Protein AF-A0A2D6MEX9-F1 (afdb_monomer)

pLDDT: mean 88.27, std 8.53, range [52.84, 97.0]

Sequence (67 aa):
MFKKGDMVKWYELGADGFVLHDSGHGIVLREQVLALSGGMYSRYEVFRTKRRDKMIFSEIHLEAISD

Radius of gyration: 12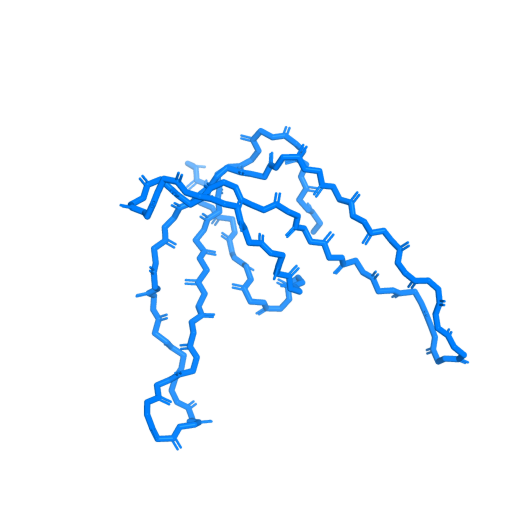.33 Å; Cα contacts (8 Å, |Δi|>4): 141; chains: 1; bounding box: 30×24×32 Å

Structure (mmCIF, N/CA/C/O backbone):
data_AF-A0A2D6MEX9-F1
#
_entry.id   AF-A0A2D6MEX9-F1
#
loop_
_atom_site.group_PDB
_atom_site.id
_atom_site.type_symbol
_atom_site.label_atom_id
_atom_site.label_alt_id
_atom_site.label_comp_id
_atom_site.label_asym_id
_atom_site.label_entity_id
_atom_site.label_seq_id
_atom_site.pdbx_PDB_ins_code
_atom_site.Cartn_x
_atom_site.Cartn_y
_atom_site.Cartn_z
_atom_site.occupancy
_atom_site.B_iso_or_equiv
_atom_site.auth_seq_id
_atom_site.auth_comp_id
_atom_site.auth_asym_id
_atom_site.auth_atom_id
_atom_site.pdbx_PDB_model_num
ATOM 1 N N . MET A 1 1 ? -1.024 -7.851 -5.663 1.00 83.94 1 MET A N 1
ATOM 2 C CA . MET A 1 1 ? -1.949 -6.936 -6.357 1.00 83.94 1 MET A CA 1
ATOM 3 C C . MET A 1 1 ? -3.165 -6.660 -5.486 1.00 83.94 1 MET A C 1
ATOM 5 O O . MET A 1 1 ? -3.887 -7.593 -5.148 1.00 83.94 1 MET A O 1
ATOM 9 N N . PHE A 1 2 ? -3.346 -5.400 -5.091 1.00 91.44 2 PHE A N 1
ATOM 10 C CA . PHE A 1 2 ? -4.394 -4.962 -4.161 1.00 91.44 2 PHE A CA 1
ATOM 11 C C . PHE A 1 2 ? -5.583 -4.344 -4.901 1.00 91.44 2 PHE A C 1
ATOM 13 O O . PHE A 1 2 ? -5.428 -3.760 -5.972 1.00 91.44 2 PHE A O 1
ATOM 20 N N . LYS A 1 3 ? -6.775 -4.430 -4.317 1.00 93.75 3 LYS A N 1
ATOM 21 C CA . LYS A 1 3 ? -8.018 -3.866 -4.849 1.00 93.75 3 LYS A CA 1
ATOM 22 C C . LYS A 1 3 ? -8.502 -2.711 -3.986 1.00 93.75 3 LYS A C 1
ATOM 24 O O . LYS A 1 3 ? -8.168 -2.586 -2.813 1.00 93.75 3 LYS A O 1
ATOM 29 N N . LYS A 1 4 ? -9.332 -1.847 -4.574 1.00 95.12 4 LYS A N 1
ATOM 30 C CA . LYS A 1 4 ? -10.019 -0.792 -3.824 1.00 95.12 4 LYS A CA 1
ATOM 31 C C . LYS A 1 4 ? -10.844 -1.414 -2.693 1.00 95.12 4 LYS A C 1
ATOM 33 O O . LYS A 1 4 ? -11.690 -2.261 -2.957 1.00 95.12 4 LYS A O 1
ATOM 38 N N . GLY A 1 5 ? -10.644 -0.921 -1.475 1.00 94.38 5 GLY A N 1
ATOM 39 C CA . GLY A 1 5 ? -11.287 -1.425 -0.264 1.00 94.38 5 GLY A CA 1
ATOM 40 C C . GLY A 1 5 ? -10.410 -2.363 0.562 1.00 94.38 5 GLY A C 1
ATOM 41 O O . GLY A 1 5 ? -10.700 -2.530 1.743 1.00 94.38 5 GLY A O 1
ATOM 42 N N . ASP A 1 6 ? -9.325 -2.902 -0.003 1.00 94.88 6 ASP A N 1
ATOM 43 C CA . ASP A 1 6 ? -8.420 -3.777 0.740 1.00 94.88 6 ASP A CA 1
ATOM 44 C C . ASP A 1 6 ? -7.748 -3.006 1.883 1.00 94.88 6 ASP A C 1
ATOM 46 O O . ASP A 1 6 ? -7.285 -1.870 1.705 1.00 94.88 6 ASP A O 1
ATOM 50 N N . MET A 1 7 ? -7.687 -3.640 3.056 1.00 95.19 7 MET A N 1
ATOM 51 C CA . MET A 1 7 ? -6.897 -3.161 4.182 1.00 95.19 7 MET A CA 1
ATOM 52 C C . MET A 1 7 ? -5.447 -3.611 3.997 1.00 95.19 7 MET A C 1
ATOM 54 O O . MET A 1 7 ? -5.157 -4.792 3.806 1.00 95.19 7 MET A O 1
ATOM 58 N N . VAL A 1 8 ? -4.526 -2.659 4.070 1.00 94.81 8 VAL A N 1
ATOM 59 C CA . VAL A 1 8 ? -3.090 -2.895 3.912 1.00 94.81 8 VAL A CA 1
ATOM 60 C C . VAL A 1 8 ? -2.329 -2.270 5.069 1.00 94.81 8 VAL A C 1
ATOM 62 O O . VAL A 1 8 ? -2.719 -1.215 5.572 1.00 94.81 8 VAL A O 1
ATOM 65 N N . LYS A 1 9 ? -1.222 -2.892 5.467 1.00 93.69 9 LYS A N 1
ATOM 66 C CA . LYS A 1 9 ? -0.170 -2.249 6.261 1.00 93.69 9 LYS A CA 1
ATOM 67 C C . LYS A 1 9 ? 0.931 -1.777 5.326 1.00 93.69 9 LYS A C 1
ATOM 69 O O . LYS A 1 9 ? 1.145 -2.377 4.270 1.00 93.69 9 LYS A O 1
ATOM 74 N N . TRP A 1 10 ? 1.599 -0.690 5.690 1.00 91.00 10 TRP A N 1
ATOM 75 C CA . TRP A 1 10 ? 2.740 -0.198 4.930 1.00 91.00 10 TRP A CA 1
ATOM 76 C C . TRP A 1 10 ? 3.991 -0.111 5.787 1.00 91.00 10 TRP A C 1
ATOM 78 O O . TRP A 1 10 ? 3.938 0.134 6.995 1.00 91.00 10 TRP A O 1
ATOM 88 N N . TYR A 1 11 ? 5.124 -0.271 5.117 1.00 86.88 11 TYR A N 1
ATOM 89 C CA . TYR A 1 11 ? 6.437 -0.218 5.731 1.00 86.88 11 TYR A CA 1
ATOM 90 C C . TYR A 1 11 ? 7.189 1.035 5.278 1.00 86.88 11 TYR A C 1
ATOM 92 O O . TYR A 1 11 ? 7.185 1.375 4.094 1.00 86.88 11 TYR A O 1
ATOM 100 N N . GLU A 1 12 ? 7.835 1.725 6.216 1.00 81.06 12 GLU A N 1
ATOM 101 C CA . GLU A 1 12 ? 8.778 2.813 5.930 1.00 81.06 12 GLU A CA 1
ATOM 102 C C . GLU A 1 12 ? 10.183 2.347 6.326 1.00 81.06 12 GLU A C 1
ATOM 104 O O . GLU A 1 12 ? 10.355 1.576 7.275 1.00 81.06 12 GLU A O 1
ATOM 109 N N . LEU A 1 13 ? 11.194 2.790 5.576 1.00 79.75 13 LEU A N 1
ATOM 110 C CA . LEU A 1 13 ? 12.583 2.581 5.969 1.00 79.75 13 LEU A CA 1
ATOM 111 C C . LEU A 1 13 ? 12.857 3.380 7.246 1.00 79.75 13 LEU A C 1
ATOM 113 O O . LEU A 1 13 ? 12.507 4.559 7.339 1.00 79.75 13 LEU A O 1
ATOM 117 N N . GLY A 1 14 ? 13.484 2.726 8.218 1.00 69.56 14 GLY A N 1
ATOM 118 C CA . GLY A 1 14 ? 13.977 3.350 9.434 1.00 69.56 14 GLY A CA 1
ATOM 119 C C . GLY A 1 14 ? 15.026 4.415 9.135 1.00 69.56 14 GLY A C 1
ATOM 120 O O . GLY A 1 14 ? 15.519 4.552 8.015 1.00 69.56 14 GLY A O 1
ATOM 121 N N . ALA A 1 15 ? 15.401 5.176 10.164 1.00 72.31 15 ALA A N 1
ATOM 122 C CA . ALA A 1 15 ? 16.414 6.227 10.042 1.00 72.31 15 ALA A CA 1
ATOM 123 C C . ALA A 1 15 ? 17.792 5.698 9.596 1.00 72.31 15 ALA A C 1
ATOM 125 O O . ALA A 1 15 ? 18.615 6.467 9.108 1.00 72.31 15 ALA A O 1
ATOM 126 N N . ASP A 1 16 ? 18.033 4.396 9.756 1.00 76.12 16 ASP A N 1
ATOM 127 C CA . ASP A 1 16 ? 19.228 3.705 9.280 1.00 76.12 16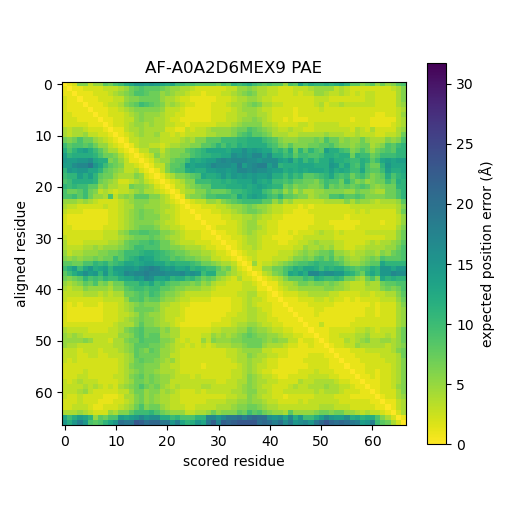 ASP A CA 1
ATOM 128 C C . ASP A 1 16 ? 19.187 3.370 7.778 1.00 76.12 16 ASP A C 1
ATOM 130 O O . ASP A 1 16 ? 20.227 3.072 7.200 1.00 76.12 16 ASP A O 1
ATOM 134 N N . GLY A 1 17 ? 18.020 3.447 7.131 1.00 74.44 17 GLY A N 1
ATOM 135 C CA . GLY A 1 17 ? 17.829 3.123 5.719 1.00 74.44 17 GLY A CA 1
ATOM 136 C C . GLY A 1 17 ? 17.838 1.625 5.396 1.00 74.44 17 GLY A C 1
ATOM 137 O O . GLY A 1 17 ? 17.759 1.278 4.218 1.00 74.44 17 GLY A O 1
ATOM 138 N N . PHE A 1 18 ? 17.915 0.744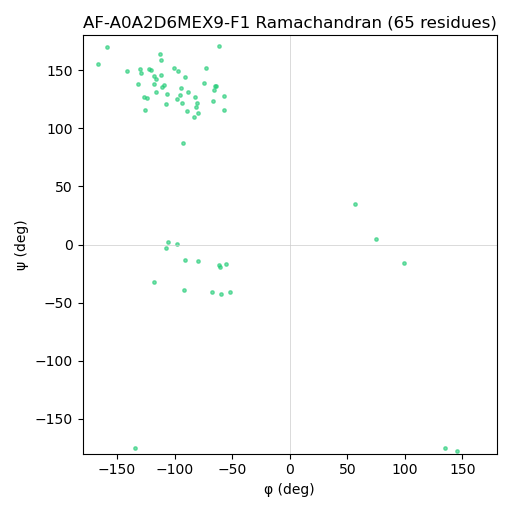 6.400 1.00 71.25 18 PHE A N 1
ATOM 139 C CA . PHE A 1 18 ? 18.041 -0.706 6.201 1.00 71.25 18 PHE A CA 1
ATOM 140 C C . PHE A 1 18 ? 16.865 -1.498 6.768 1.00 71.25 18 PHE A C 1
ATOM 142 O O . PHE A 1 18 ? 16.506 -2.533 6.206 1.00 71.25 18 PHE A O 1
ATOM 149 N N . VAL A 1 19 ? 16.255 -1.036 7.860 1.00 72.12 19 VAL A N 1
ATOM 150 C CA . VAL A 1 19 ? 15.175 -1.775 8.521 1.00 72.12 19 VAL A CA 1
ATOM 151 C C . VAL A 1 19 ? 13.821 -1.230 8.085 1.00 72.12 19 VAL A C 1
ATOM 153 O O . VAL A 1 19 ? 13.544 -0.041 8.212 1.00 72.12 19 VAL A O 1
ATOM 156 N N . LEU A 1 20 ? 12.953 -2.102 7.572 1.00 73.75 20 LEU A N 1
ATOM 157 C CA . LEU A 1 20 ? 11.557 -1.767 7.300 1.00 73.75 20 LEU A CA 1
ATOM 158 C C . LEU A 1 20 ? 10.752 -1.848 8.600 1.00 73.75 20 LEU A C 1
ATOM 160 O O . LEU A 1 20 ? 10.690 -2.902 9.232 1.00 73.75 20 LEU A O 1
ATOM 164 N N . HIS A 1 21 ? 10.110 -0.748 8.985 1.00 77.88 21 HIS A N 1
ATOM 165 C CA . HIS A 1 21 ? 9.243 -0.689 10.159 1.00 77.88 21 HIS A CA 1
ATOM 166 C C . HIS A 1 21 ? 7.779 -0.562 9.751 1.00 77.88 21 HIS A C 1
ATOM 168 O O . HIS A 1 21 ? 7.441 0.234 8.870 1.00 77.88 21 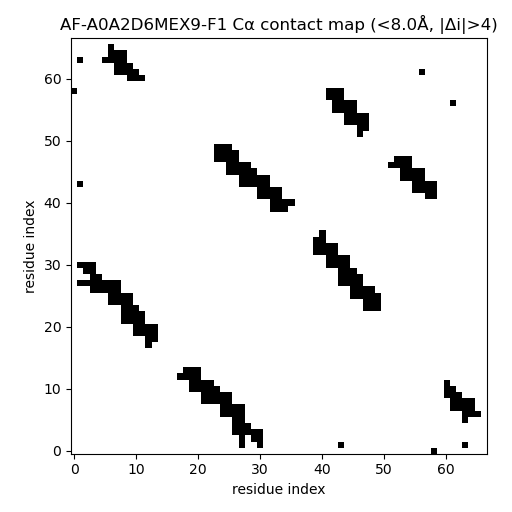HIS A O 1
ATOM 174 N N . ASP A 1 22 ? 6.906 -1.314 10.428 1.00 82.44 22 ASP A N 1
ATOM 175 C CA . ASP A 1 22 ? 5.459 -1.121 10.319 1.00 82.44 22 ASP A CA 1
ATOM 176 C C . ASP A 1 22 ? 5.121 0.324 10.701 1.00 82.44 22 ASP A C 1
ATOM 178 O O . ASP A 1 22 ? 5.364 0.779 11.823 1.00 82.44 22 ASP A O 1
ATOM 182 N N . SER A 1 23 ? 4.612 1.062 9.722 1.00 83.25 23 SER A N 1
ATOM 183 C CA . SER A 1 23 ? 4.354 2.496 9.822 1.00 83.25 23 SER A CA 1
ATOM 184 C C . SER A 1 23 ? 2.863 2.819 9.918 1.00 83.25 23 SER A C 1
ATOM 186 O O . SER A 1 23 ? 2.488 3.983 10.124 1.00 83.25 23 SER A O 1
ATOM 188 N N . GLY A 1 24 ? 2.012 1.793 9.846 1.00 90.69 24 GLY A N 1
ATOM 189 C CA . GLY A 1 24 ? 0.572 1.880 10.0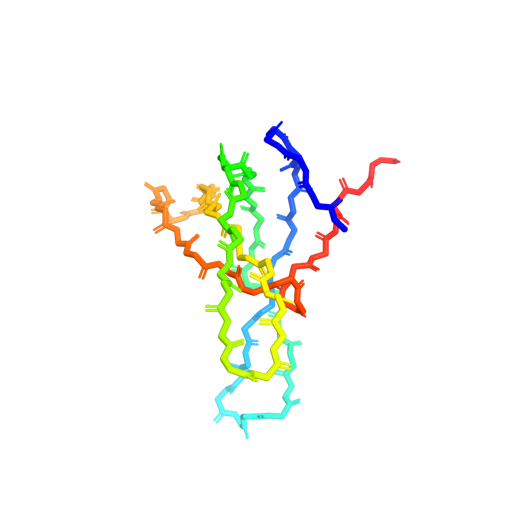22 1.00 90.69 24 GLY A CA 1
ATOM 190 C C . GLY A 1 24 ? -0.217 1.102 8.974 1.00 90.69 24 GLY A C 1
ATOM 191 O O . GLY A 1 24 ? 0.325 0.414 8.113 1.00 90.69 24 GLY A O 1
ATOM 192 N N . HIS A 1 25 ? -1.540 1.256 9.048 1.00 94.38 25 HIS A N 1
ATOM 193 C CA . HIS A 1 25 ? -2.499 0.571 8.185 1.00 94.38 25 HIS A CA 1
ATOM 194 C C . HIS A 1 25 ? -3.522 1.524 7.555 1.00 94.38 25 HIS A C 1
ATOM 196 O O . HIS A 1 25 ? -3.848 2.603 8.078 1.00 94.38 25 HIS A O 1
ATOM 202 N N . GLY A 1 26 ? -4.011 1.151 6.381 1.00 94.81 26 GLY A N 1
ATOM 203 C CA . GLY A 1 26 ? -4.829 2.000 5.536 1.00 94.81 26 GLY A CA 1
ATOM 204 C C . GLY A 1 26 ? -5.673 1.219 4.545 1.00 94.81 26 GLY A C 1
ATOM 205 O O . GLY A 1 26 ? -5.505 0.018 4.374 1.00 94.81 26 GLY A O 1
ATOM 206 N N . ILE A 1 27 ? -6.588 1.929 3.893 1.00 96.25 27 ILE A N 1
ATOM 207 C CA . ILE A 1 27 ? -7.511 1.352 2.914 1.00 96.25 27 ILE A CA 1
ATOM 208 C C . ILE A 1 27 ? -7.071 1.778 1.520 1.00 96.25 27 ILE A C 1
ATOM 210 O O . ILE A 1 27 ? -6.879 2.970 1.264 1.00 96.25 27 ILE A O 1
ATOM 214 N N . VAL A 1 28 ? -6.948 0.824 0.604 1.00 96.56 28 VAL A N 1
ATOM 215 C CA . VAL A 1 28 ? -6.648 1.112 -0.800 1.00 96.56 28 VAL A CA 1
ATOM 216 C C . VAL A 1 28 ? -7.828 1.850 -1.436 1.00 96.56 28 VAL A C 1
ATOM 218 O O . VAL A 1 28 ? -8.962 1.373 -1.447 1.00 96.56 28 VAL A O 1
ATOM 221 N N . LEU A 1 29 ? -7.568 3.030 -1.994 1.00 96.75 29 LEU A N 1
ATOM 222 C CA . LEU A 1 29 ? -8.562 3.856 -2.681 1.00 96.75 29 LEU A CA 1
ATOM 223 C C . LEU A 1 29 ? -8.606 3.574 -4.182 1.00 96.75 29 LEU A C 1
ATOM 225 O O . LEU A 1 29 ? -9.687 3.579 -4.776 1.00 96.75 29 LEU A O 1
ATOM 229 N N . ARG A 1 30 ? -7.436 3.363 -4.794 1.00 95.81 30 ARG A N 1
ATOM 230 C CA . ARG A 1 30 ? -7.275 3.034 -6.216 1.00 95.81 30 ARG A CA 1
ATOM 231 C C . ARG A 1 30 ? -5.869 2.528 -6.524 1.00 95.81 30 ARG A C 1
ATOM 233 O O . ARG A 1 30 ? -4.907 2.910 -5.858 1.00 95.81 30 ARG A O 1
ATOM 240 N N . GLU A 1 31 ? -5.774 1.748 -7.591 1.00 95.81 31 GLU A N 1
ATOM 241 C CA . GLU A 1 31 ? -4.523 1.404 -8.262 1.00 95.81 31 GLU A CA 1
ATOM 242 C C . GLU A 1 31 ? -4.220 2.422 -9.375 1.00 95.81 31 GLU A C 1
ATOM 244 O O . GLU A 1 31 ? -5.122 2.936 -10.041 1.00 95.81 31 GLU A O 1
ATOM 249 N N . GLN A 1 32 ? -2.940 2.723 -9.563 1.00 93.69 32 GLN A N 1
ATOM 250 C CA . GLN A 1 32 ? -2.391 3.518 -10.651 1.00 93.69 32 GLN A CA 1
ATOM 251 C C . GLN A 1 32 ? -1.302 2.697 -11.336 1.00 93.69 32 GLN A C 1
ATOM 253 O O . GLN A 1 32 ? -0.269 2.406 -10.732 1.00 93.69 32 GLN A O 1
ATOM 258 N N . VAL A 1 33 ? -1.522 2.351 -12.601 1.00 90.94 33 VAL A N 1
ATOM 259 C CA . VAL A 1 33 ? -0.529 1.652 -13.418 1.00 90.94 33 VAL A CA 1
ATOM 260 C C . VAL A 1 33 ? 0.269 2.687 -14.203 1.00 90.94 33 VAL A C 1
ATOM 262 O O . VAL A 1 33 ? -0.292 3.479 -14.959 1.00 90.94 33 VAL A O 1
ATOM 265 N N . LEU A 1 34 ? 1.583 2.692 -14.006 1.00 88.94 34 LEU A N 1
ATOM 266 C CA . LEU A 1 34 ? 2.527 3.562 -14.699 1.00 88.94 34 LEU A CA 1
ATOM 267 C C . LEU A 1 34 ? 3.323 2.732 -15.702 1.00 88.94 34 LEU A C 1
ATOM 269 O O . LEU A 1 34 ? 4.016 1.791 -15.318 1.00 88.94 34 LEU A O 1
ATOM 273 N N . ALA A 1 35 ? 3.248 3.102 -16.978 1.00 89.75 35 ALA A N 1
ATOM 274 C CA . ALA A 1 35 ? 4.123 2.563 -18.010 1.00 89.75 35 ALA A CA 1
ATOM 275 C C . ALA A 1 35 ? 5.381 3.435 -18.098 1.00 89.75 35 ALA A C 1
ATOM 277 O O . ALA A 1 35 ? 5.308 4.614 -18.443 1.00 89.75 35 ALA A O 1
ATOM 278 N N . LEU A 1 36 ? 6.533 2.859 -17.767 1.00 84.00 36 LEU A N 1
ATOM 279 C CA . LEU A 1 36 ? 7.843 3.475 -17.959 1.00 84.00 36 LEU A CA 1
ATOM 280 C C . LEU A 1 36 ? 8.610 2.686 -19.024 1.00 84.00 36 LEU A C 1
ATOM 282 O O . LEU A 1 36 ? 8.276 1.541 -19.323 1.00 84.00 36 LEU A O 1
ATOM 286 N N . SER A 1 37 ? 9.672 3.274 -19.576 1.00 84.00 37 SER A N 1
ATOM 287 C CA . SER A 1 37 ? 10.511 2.649 -20.611 1.00 84.00 37 SER A CA 1
ATOM 288 C C . SER A 1 37 ? 11.095 1.281 -20.216 1.00 84.00 37 SER A C 1
ATOM 290 O O . SER A 1 37 ? 11.508 0.532 -21.095 1.00 84.00 37 SER A O 1
ATOM 292 N N . GLY A 1 38 ? 11.099 0.939 -18.920 1.00 84.19 38 GLY A N 1
ATOM 293 C CA . GLY A 1 38 ? 11.559 -0.344 -18.375 1.00 84.19 38 GLY A CA 1
ATOM 294 C C . GLY A 1 38 ? 10.468 -1.319 -17.909 1.00 84.19 38 GLY A C 1
ATOM 295 O O . GLY A 1 38 ? 10.817 -2.375 -17.392 1.00 84.19 38 GLY A O 1
ATOM 296 N N . GLY A 1 39 ? 9.174 -1.001 -18.055 1.00 87.38 39 GLY A N 1
ATOM 297 C CA . GLY A 1 39 ? 8.081 -1.899 -17.656 1.00 87.38 39 GLY A CA 1
ATOM 298 C C . GLY A 1 39 ? 6.836 -1.197 -17.107 1.00 87.38 39 GLY A C 1
ATOM 299 O O . GLY A 1 39 ? 6.753 0.032 -17.059 1.00 87.38 39 GLY A O 1
ATOM 300 N N . MET A 1 40 ? 5.854 -2.001 -16.690 1.00 87.44 40 MET A N 1
ATOM 301 C CA . MET A 1 40 ? 4.664 -1.527 -15.979 1.00 87.44 40 MET A CA 1
ATOM 302 C C . MET A 1 40 ? 4.873 -1.628 -14.470 1.00 87.44 40 MET A C 1
ATOM 304 O O . MET A 1 40 ? 5.323 -2.656 -13.971 1.00 87.44 40 MET A O 1
ATOM 308 N N . TYR A 1 41 ? 4.512 -0.570 -13.749 1.00 88.06 41 TYR A N 1
ATOM 309 C CA . TYR A 1 41 ? 4.618 -0.498 -12.296 1.00 88.06 41 TYR A CA 1
ATOM 310 C C . TYR A 1 41 ? 3.272 -0.108 -11.694 1.00 88.06 41 TYR A C 1
ATOM 312 O O . TYR A 1 41 ? 2.711 0.929 -12.054 1.00 88.06 41 TYR A O 1
ATOM 320 N N . SER A 1 42 ? 2.786 -0.900 -10.740 1.00 91.69 42 SER A N 1
ATOM 321 C CA . SER A 1 42 ? 1.588 -0.567 -9.970 1.00 91.69 42 SER A CA 1
ATOM 322 C C . SER A 1 42 ? 1.946 0.252 -8.734 1.00 91.69 42 SER A C 1
ATOM 324 O O . SER A 1 42 ? 2.834 -0.093 -7.947 1.00 91.69 42 SER A O 1
ATOM 326 N N . ARG A 1 43 ? 1.222 1.353 -8.552 1.00 94.06 43 ARG A N 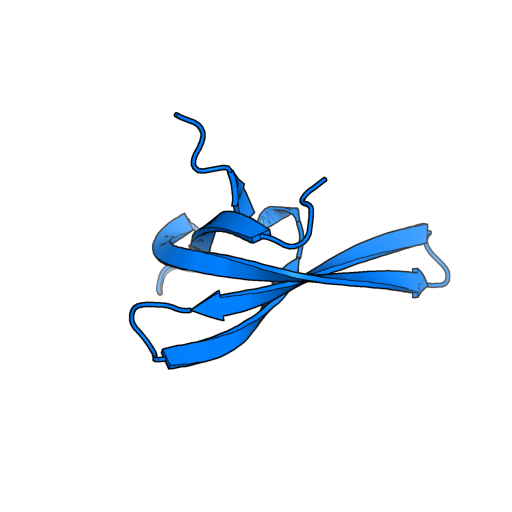1
ATOM 327 C CA . ARG A 1 43 ? 1.199 2.145 -7.324 1.00 94.06 43 ARG A CA 1
ATOM 328 C C . ARG A 1 43 ? -0.218 2.202 -6.784 1.00 94.06 43 ARG A C 1
ATOM 330 O O . ARG A 1 43 ? -1.179 2.195 -7.544 1.00 94.06 43 ARG A O 1
ATOM 337 N N . TYR A 1 44 ? -0.351 2.316 -5.475 1.00 95.31 44 TYR A N 1
ATOM 338 C CA . TYR A 1 44 ? -1.641 2.294 -4.803 1.00 95.31 44 TYR A CA 1
ATOM 339 C C . TYR A 1 44 ? -1.801 3.561 -3.981 1.00 95.31 44 TYR A C 1
ATOM 341 O O . TYR A 1 44 ? -0.945 3.902 -3.167 1.00 95.31 44 TYR A O 1
ATOM 349 N N . GLU A 1 45 ? -2.897 4.278 -4.203 1.00 97.00 45 GLU A N 1
ATOM 350 C CA . GLU A 1 45 ? -3.293 5.378 -3.332 1.00 97.00 45 GLU A CA 1
ATOM 351 C C . GLU A 1 45 ? -4.002 4.783 -2.117 1.00 97.00 45 GLU A C 1
ATOM 353 O O . GLU A 1 45 ? -5.040 4.136 -2.258 1.00 97.00 45 GLU A O 1
ATOM 358 N N . VAL A 1 46 ? -3.441 4.993 -0.931 1.00 96.19 46 VAL A N 1
ATOM 359 C CA . VAL A 1 46 ? -3.932 4.432 0.327 1.00 96.19 46 VAL A CA 1
ATOM 360 C C . VAL A 1 46 ? -4.387 5.566 1.235 1.00 96.19 46 VAL A C 1
ATOM 362 O O . VAL A 1 46 ? -3.661 6.541 1.447 1.00 96.19 46 VAL A O 1
ATOM 365 N N . PHE A 1 47 ? -5.590 5.436 1.790 1.00 96.44 47 PHE A N 1
ATOM 366 C CA . PHE A 1 47 ? -6.054 6.278 2.885 1.00 96.44 47 PHE A CA 1
ATOM 367 C C . PHE A 1 47 ? -5.462 5.778 4.202 1.00 96.44 47 PHE A C 1
ATOM 369 O O . PHE A 1 47 ? -5.797 4.687 4.666 1.00 96.44 47 PHE A O 1
ATOM 376 N N . ARG A 1 48 ? -4.589 6.575 4.816 1.00 94.69 48 ARG A N 1
ATOM 377 C CA . ARG A 1 48 ? -3.889 6.221 6.053 1.00 94.69 48 ARG A CA 1
ATOM 378 C C . ARG A 1 48 ? -4.774 6.520 7.252 1.00 94.69 48 ARG A C 1
ATOM 380 O O . ARG A 1 48 ? -4.963 7.680 7.609 1.00 94.69 48 ARG A O 1
ATOM 387 N N . THR A 1 49 ? -5.273 5.485 7.921 1.00 91.25 49 THR A N 1
ATOM 388 C CA . THR A 1 49 ? -6.251 5.642 9.015 1.00 91.25 49 THR A CA 1
ATOM 389 C C . THR A 1 49 ? -5.721 6.483 10.182 1.00 91.25 49 THR A C 1
ATOM 391 O O . THR A 1 49 ? -6.419 7.375 10.664 1.00 91.25 49 THR A O 1
ATOM 394 N N . LYS A 1 50 ? -4.462 6.267 10.587 1.00 88.06 50 LYS A N 1
ATOM 395 C CA . LYS A 1 50 ? -3.808 7.000 11.685 1.00 88.06 50 LYS A CA 1
ATOM 396 C C . LYS A 1 50 ? -3.553 8.477 11.364 1.00 88.06 50 LYS A C 1
ATOM 398 O O . LYS A 1 50 ? -3.734 9.323 12.233 1.00 88.06 50 LYS A O 1
ATOM 403 N N . ARG A 1 51 ? -3.122 8.792 10.135 1.00 88.81 51 ARG A N 1
ATOM 404 C CA . ARG A 1 51 ? -2.781 10.167 9.710 1.00 88.81 51 ARG A CA 1
ATOM 405 C C . ARG A 1 51 ? -3.967 10.924 9.093 1.00 88.81 51 ARG A C 1
ATOM 407 O O . ARG A 1 51 ? -3.910 12.142 8.987 1.00 88.81 51 ARG A O 1
ATOM 414 N N . ARG A 1 52 ? -5.052 10.214 8.754 1.00 92.38 52 ARG A N 1
ATOM 415 C CA . ARG A 1 52 ? -6.281 10.728 8.121 1.00 92.38 52 ARG A CA 1
ATOM 416 C C . ARG A 1 52 ? -6.038 11.456 6.798 1.00 92.38 52 ARG A C 1
ATOM 418 O O . ARG A 1 52 ? -6.747 12.400 6.459 1.00 92.38 52 ARG A O 1
ATOM 425 N N . ASP A 1 53 ? -5.059 10.994 6.036 1.00 95.81 53 ASP A N 1
ATOM 426 C CA . ASP A 1 53 ? -4.692 11.549 4.739 1.00 95.81 53 ASP A CA 1
ATOM 427 C C . ASP A 1 53 ? -4.484 10.446 3.693 1.00 95.81 53 ASP A C 1
ATOM 429 O O . ASP A 1 53 ? -4.770 9.270 3.932 1.00 95.81 53 ASP A O 1
ATOM 433 N N . LYS A 1 54 ? -4.041 10.834 2.495 1.00 95.19 54 LYS A N 1
ATOM 434 C CA . LYS A 1 54 ? -3.804 9.919 1.377 1.00 95.19 54 LYS A CA 1
ATOM 435 C C . LYS A 1 54 ? -2.334 9.946 1.002 1.00 95.19 54 LYS A C 1
ATOM 437 O O . LYS A 1 54 ? -1.742 11.019 0.914 1.00 95.19 54 LYS A O 1
ATOM 442 N N . MET A 1 55 ? -1.770 8.779 0.726 1.00 94.44 55 MET A N 1
ATOM 443 C CA . MET A 1 55 ? -0.404 8.655 0.230 1.00 94.44 55 MET A CA 1
ATOM 444 C C . MET A 1 55 ? -0.324 7.551 -0.821 1.00 94.44 55 MET A C 1
ATOM 446 O O . MET A 1 55 ? -1.093 6.593 -0.787 1.00 94.44 55 MET A O 1
ATOM 450 N N . ILE A 1 56 ? 0.586 7.716 -1.779 1.00 94.25 56 ILE A N 1
ATOM 451 C CA . ILE A 1 56 ? 0.825 6.737 -2.835 1.00 94.25 56 ILE A CA 1
ATOM 452 C C . ILE A 1 56 ? 1.986 5.842 -2.416 1.00 94.25 56 ILE A C 1
ATOM 454 O O . ILE A 1 56 ? 3.063 6.336 -2.086 1.00 94.25 56 ILE A O 1
ATOM 458 N N . PHE A 1 57 ? 1.767 4.535 -2.485 1.00 92.31 57 PHE A N 1
ATOM 459 C CA . PHE A 1 57 ? 2.759 3.517 -2.174 1.00 92.31 57 PHE A CA 1
ATOM 460 C C . PHE A 1 57 ? 3.052 2.659 -3.401 1.00 92.31 57 PHE A C 1
ATOM 462 O O . PHE A 1 57 ? 2.166 2.376 -4.208 1.00 92.31 57 PHE A O 1
ATOM 469 N N . SER A 1 58 ? 4.304 2.234 -3.535 1.00 90.38 58 SER A N 1
ATOM 470 C CA . SER A 1 58 ? 4.669 1.133 -4.429 1.00 90.38 58 SER A CA 1
ATOM 471 C C . SER A 1 58 ? 4.202 -0.190 -3.826 1.00 90.38 58 SER A C 1
ATOM 4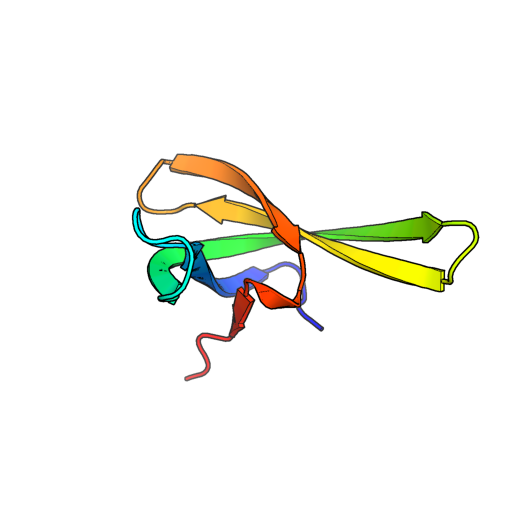73 O O . SER A 1 58 ? 4.161 -0.313 -2.603 1.00 90.38 58 SER A O 1
ATOM 475 N N . GLU A 1 59 ? 3.915 -1.189 -4.666 1.00 89.00 59 GLU A N 1
ATOM 476 C CA . GLU A 1 59 ? 3.485 -2.519 -4.201 1.00 89.00 59 GLU A CA 1
ATOM 477 C C . GLU A 1 59 ? 4.427 -3.117 -3.147 1.00 89.00 59 GLU A C 1
ATOM 479 O O . GLU A 1 59 ? 3.963 -3.630 -2.139 1.00 89.00 59 GLU A O 1
ATOM 484 N N . ILE A 1 60 ? 5.742 -2.962 -3.334 1.00 87.50 60 ILE A N 1
ATOM 485 C CA . ILE A 1 60 ? 6.781 -3.497 -2.438 1.00 87.50 60 ILE A CA 1
ATOM 486 C C . ILE A 1 60 ? 6.732 -2.951 -1.003 1.00 87.50 60 ILE A C 1
ATOM 488 O O . ILE A 1 60 ? 7.348 -3.526 -0.114 1.00 87.50 60 ILE A O 1
ATOM 492 N N . HIS A 1 61 ? 6.047 -1.827 -0.779 1.00 88.56 61 HIS A N 1
ATOM 493 C CA . HIS A 1 61 ? 5.922 -1.210 0.542 1.00 88.56 61 HIS A CA 1
ATOM 494 C C . HIS A 1 61 ? 4.608 -1.568 1.233 1.00 88.56 61 HIS A C 1
ATOM 496 O O . HIS A 1 61 ? 4.358 -1.069 2.327 1.00 88.56 61 HIS A O 1
ATOM 502 N N . LEU A 1 62 ? 3.757 -2.371 0.594 1.00 91.69 62 LEU A N 1
ATOM 503 C CA . LEU A 1 62 ? 2.447 -2.747 1.100 1.00 91.69 62 LEU A CA 1
ATOM 504 C C . LEU A 1 6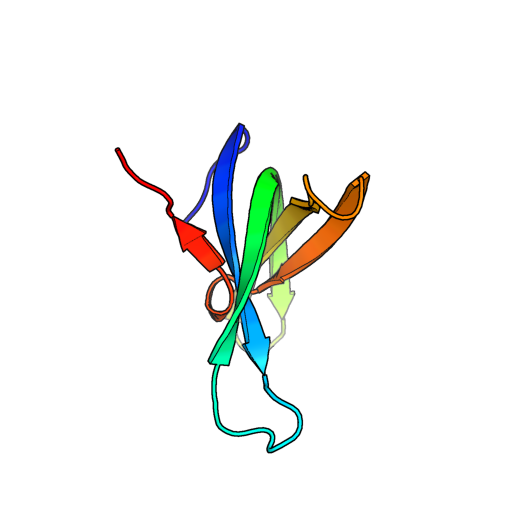2 ? 2.387 -4.244 1.366 1.00 91.69 62 LEU A C 1
ATOM 506 O O . LEU A 1 62 ? 2.876 -5.056 0.586 1.00 91.69 62 LEU A O 1
ATOM 510 N N . GLU A 1 63 ? 1.693 -4.605 2.433 1.00 93.75 63 GLU A N 1
ATOM 511 C CA . GLU A 1 63 ? 1.335 -5.984 2.727 1.00 93.75 63 GLU A CA 1
ATOM 512 C C . GLU A 1 63 ? -0.151 -6.041 3.078 1.00 93.75 63 GLU A C 1
ATOM 514 O O . GLU A 1 63 ? -0.682 -5.161 3.765 1.00 93.75 63 GLU A O 1
ATOM 519 N N . ALA A 1 64 ? -0.839 -7.061 2.568 1.00 91.00 64 ALA A N 1
ATOM 520 C CA . ALA A 1 64 ? -2.249 -7.265 2.863 1.00 91.00 64 ALA A CA 1
ATOM 521 C C . ALA A 1 64 ? -2.418 -7.579 4.351 1.00 91.00 64 ALA A C 1
ATOM 523 O O . ALA A 1 64 ? -1.680 -8.392 4.906 1.00 91.00 64 ALA A O 1
ATOM 524 N N . ILE A 1 65 ? -3.421 -6.973 4.978 1.00 88.44 65 ILE A N 1
ATOM 525 C CA . ILE A 1 65 ? -3.926 -7.451 6.262 1.00 88.44 65 ILE A CA 1
ATOM 526 C C . ILE A 1 65 ? -5.075 -8.395 5.912 1.00 88.44 65 ILE A C 1
ATOM 528 O O . ILE A 1 65 ? -6.209 -7.958 5.734 1.00 88.44 65 ILE A O 1
ATOM 532 N N . SER A 1 66 ? -4.743 -9.664 5.679 1.00 74.62 66 SER A N 1
ATOM 533 C CA . SER A 1 66 ? -5.750 -10.725 5.575 1.00 74.62 66 SER A CA 1
ATOM 534 C C . SER A 1 66 ? -6.270 -11.040 6.974 1.00 74.62 66 SER A C 1
ATOM 536 O O . SER A 1 66 ? -5.462 -11.124 7.901 1.00 74.62 66 SER A O 1
ATOM 538 N N . ASP A 1 67 ? -7.580 -11.244 7.101 1.00 52.84 67 ASP A N 1
ATOM 539 C CA . ASP A 1 67 ? -8.114 -12.197 8.087 1.00 52.84 67 ASP A CA 1
ATOM 540 C C . ASP A 1 67 ? -7.877 -13.636 7.598 1.00 52.84 67 ASP A C 1
ATOM 542 O O . ASP A 1 67 ? -7.781 -13.826 6.357 1.00 52.84 67 ASP A O 1
#

Secondary structure (DSSP, 8-state):
---TT-EEEEEEE-TTSS-EEEEEEEEEEEEEEEEETTEEEEEEEEEETTTTEEEEEEGGGE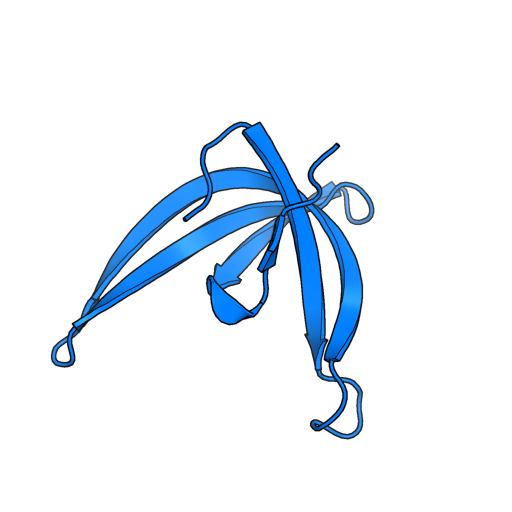EE---

Mean predicted aligned error: 5.11 Å

Solvent-accessible surface area (backbone atoms only — not comparable to full-atom values): 4000 Å² total; per-residue (Å²): 140,84,52,66,69,42,47,30,35,35,48,40,68,39,99,84,68,76,49,75,38,87,70,50,49,26,34,29,68,39,75,44,81,44,82,50,101,89,48,78,45,60,32,35,37,26,38,31,65,88,79,72,44,75,49,79,39,52,58,93,38,50,44,77,61,73,132

Nearest PDB structures (foldseek):
  2lt1-assembly1_A  TM=7.418E-01  e=2.159E-01  Myxococcus xanthus
  4l5g-assembly2_B  TM=6.151E-01  e=1.557E-01  Thermus thermophilus HB8
  2lt4-assembly1_A  TM=6.057E-01  e=2.159E-01  Myxococcus xanthus DK 1622
  6vyj-assembly1_A  TM=6.860E-01  e=8.902E-01  Homo sapiens
  8y0w-assembly1_5  TM=6.288E-01  e=3.931E-01  Homo sapiens

Foldseek 3Di:
DDDFQFKKWFWDQDPVNPDTDGPAIWGFHDWDWDDDPVGIFIWTWTQGPVVRHTDIGGPVGIDTPDD